Protein AF-A0A353H3V3-F1 (afdb_monomer_lite)

Structure (mmCIF, N/CA/C/O backbone):
data_AF-A0A353H3V3-F1
#
_entry.id   AF-A0A353H3V3-F1
#
loop_
_atom_site.group_PDB
_atom_site.id
_atom_site.type_symbol
_atom_site.label_atom_id
_atom_site.label_alt_id
_atom_site.label_comp_id
_atom_site.label_asym_id
_atom_site.label_entity_id
_atom_site.label_seq_id
_atom_site.pdbx_PDB_ins_code
_atom_site.Cartn_x
_atom_site.Cartn_y
_atom_site.Cartn_z
_atom_site.occupancy
_atom_site.B_iso_or_equiv
_atom_site.auth_seq_id
_atom_site.auth_comp_id
_atom_site.auth_asym_id
_atom_site.auth_atom_id
_atom_site.pdbx_PDB_model_num
ATOM 1 N N . LEU A 1 1 ? 9.820 -4.697 6.185 1.00 84.06 1 LEU A N 1
ATOM 2 C CA . LEU A 1 1 ? 10.504 -5.907 6.706 1.00 84.06 1 LEU A CA 1
ATOM 3 C C . LEU A 1 1 ? 11.866 -6.017 6.035 1.00 84.06 1 LEU A C 1
ATOM 5 O O . LEU A 1 1 ? 11.997 -5.546 4.914 1.00 84.06 1 LEU A O 1
ATOM 9 N N . GLY A 1 2 ? 12.856 -6.644 6.665 1.00 91.38 2 GLY A N 1
ATOM 10 C CA . GLY A 1 2 ? 14.191 -6.836 6.072 1.00 91.38 2 GLY A CA 1
ATOM 11 C C . GLY A 1 2 ? 14.270 -7.945 5.010 1.00 91.38 2 GLY A C 1
ATOM 12 O O . GLY A 1 2 ? 15.299 -8.597 4.908 1.00 91.38 2 GLY A O 1
ATOM 13 N N . LEU A 1 3 ? 13.186 -8.221 4.273 1.00 91.62 3 LEU A N 1
ATOM 14 C CA . LEU A 1 3 ? 13.051 -9.417 3.421 1.00 91.62 3 LEU A CA 1
ATOM 15 C C . LEU A 1 3 ? 13.402 -9.191 1.940 1.00 91.62 3 LEU A C 1
ATOM 17 O O . LEU A 1 3 ? 13.528 -10.167 1.194 1.00 91.62 3 LEU A O 1
ATOM 21 N N . GLY A 1 4 ? 13.581 -7.933 1.526 1.00 92.25 4 GLY A N 1
ATOM 22 C CA . GLY A 1 4 ? 13.862 -7.555 0.139 1.00 92.25 4 GLY A CA 1
ATOM 23 C C . GLY A 1 4 ? 12.676 -7.776 -0.807 1.00 92.25 4 GLY A C 1
ATOM 24 O O . GLY A 1 4 ? 11.528 -7.878 -0.375 1.00 92.25 4 GLY A O 1
ATOM 25 N N . HIS A 1 5 ? 12.963 -7.839 -2.108 1.00 91.06 5 HIS A N 1
ATOM 26 C CA . HIS A 1 5 ? 11.965 -8.089 -3.146 1.00 91.06 5 HIS A CA 1
ATOM 27 C C . HIS A 1 5 ? 11.573 -9.576 -3.178 1.00 91.06 5 HIS A C 1
ATOM 29 O O . HIS A 1 5 ? 12.417 -10.440 -3.418 1.00 91.06 5 HIS A O 1
ATOM 35 N N . ARG A 1 6 ? 10.297 -9.872 -2.896 1.00 91.38 6 ARG A N 1
ATOM 36 C CA . ARG A 1 6 ? 9.734 -11.237 -2.811 1.00 91.38 6 ARG A CA 1
ATOM 37 C C . ARG A 1 6 ? 8.444 -11.418 -3.627 1.00 91.38 6 ARG A C 1
ATOM 39 O O . ARG A 1 6 ? 7.763 -12.425 -3.466 1.00 91.38 6 ARG A O 1
ATOM 46 N N . GLY A 1 7 ? 8.135 -10.455 -4.497 1.00 91.12 7 GLY A N 1
ATOM 47 C CA . GLY A 1 7 ? 6.902 -10.414 -5.285 1.00 91.12 7 GLY A CA 1
ATOM 48 C C . GLY A 1 7 ? 5.682 -9.907 -4.510 1.00 91.12 7 GLY A C 1
ATOM 49 O O . GLY A 1 7 ? 5.695 -9.815 -3.279 1.00 91.12 7 GLY A O 1
ATOM 50 N N . ALA A 1 8 ? 4.625 -9.593 -5.261 1.00 93.56 8 ALA A N 1
ATOM 51 C CA . ALA A 1 8 ? 3.352 -9.065 -4.769 1.00 93.56 8 ALA A CA 1
ATOM 52 C C . ALA A 1 8 ? 2.693 -9.972 -3.711 1.00 93.56 8 ALA A C 1
ATOM 54 O O . ALA A 1 8 ? 2.367 -9.538 -2.606 1.00 93.56 8 ALA A O 1
ATOM 55 N N . LEU A 1 9 ? 2.581 -11.272 -3.993 1.00 94.12 9 LEU A N 1
ATOM 56 C CA . LEU A 1 9 ? 1.914 -12.219 -3.088 1.00 94.12 9 LEU A CA 1
ATOM 57 C C . LEU A 1 9 ? 2.599 -12.325 -1.719 1.00 94.12 9 LEU A C 1
ATOM 59 O O . LEU A 1 9 ? 1.930 -12.464 -0.699 1.00 94.12 9 LEU A O 1
ATOM 63 N N . ALA A 1 10 ? 3.930 -12.216 -1.672 1.00 94.38 10 ALA A N 1
ATOM 64 C CA . ALA A 1 10 ? 4.668 -12.270 -0.414 1.00 94.38 10 ALA A CA 1
ATOM 65 C C . ALA A 1 10 ? 4.462 -11.016 0.455 1.00 94.38 10 ALA A C 1
ATOM 67 O O . ALA A 1 10 ? 4.661 -11.083 1.669 1.00 94.38 10 ALA A O 1
ATOM 68 N N . SER A 1 11 ? 4.068 -9.877 -0.132 1.00 95.06 11 SER A N 1
ATOM 69 C CA . SER A 1 11 ? 3.730 -8.673 0.637 1.00 95.06 11 SER A CA 1
ATOM 70 C C . SER A 1 11 ? 2.322 -8.686 1.223 1.00 95.06 11 SER A C 1
ATOM 72 O O . SER A 1 11 ? 2.085 -7.943 2.176 1.00 95.06 11 SER A O 1
ATOM 74 N N . LYS A 1 12 ? 1.429 -9.552 0.730 1.00 95.31 12 LYS A N 1
ATOM 75 C CA . LYS A 1 12 ? 0.012 -9.567 1.110 1.00 95.31 12 LYS A CA 1
ATOM 76 C C . LYS A 1 12 ? -0.235 -9.622 2.629 1.00 95.31 12 LYS A C 1
ATOM 78 O O . LYS A 1 12 ? -0.891 -8.717 3.141 1.00 95.31 12 LYS A O 1
ATOM 83 N N . PRO A 1 13 ? 0.393 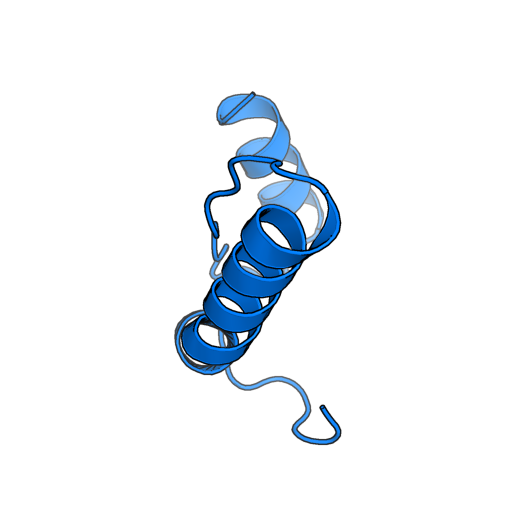-10.528 3.412 1.00 96.19 13 PRO A N 1
ATOM 84 C CA . PRO A 1 13 ? 0.183 -10.559 4.866 1.00 96.19 13 PRO A CA 1
ATOM 85 C C . PRO A 1 13 ? 0.615 -9.265 5.576 1.00 96.19 13 PRO A C 1
ATOM 87 O O . PRO A 1 13 ? 0.114 -8.915 6.643 1.00 96.19 13 PRO A O 1
ATOM 90 N N . VAL A 1 14 ? 1.578 -8.541 4.996 1.00 96.94 14 VAL A N 1
ATOM 91 C CA . VAL A 1 14 ? 2.060 -7.266 5.538 1.00 96.94 14 VAL A CA 1
ATOM 92 C C . VAL A 1 14 ? 1.065 -6.147 5.244 1.00 96.94 14 VAL A C 1
ATOM 94 O O . VAL A 1 14 ? 0.867 -5.281 6.098 1.00 96.94 14 VAL A O 1
ATOM 97 N N . MET A 1 15 ? 0.464 -6.137 4.052 1.00 97.62 15 MET A N 1
ATOM 98 C CA . MET A 1 15 ? -0.505 -5.111 3.657 1.00 97.62 15 MET A CA 1
ATOM 99 C C . MET A 1 15 ? -1.842 -5.302 4.376 1.00 97.62 15 MET A C 1
ATOM 101 O O . MET A 1 15 ? -2.355 -4.336 4.940 1.00 97.62 15 MET A O 1
ATOM 105 N N . GLU A 1 16 ? -2.315 -6.541 4.517 1.00 97.38 16 GLU A N 1
ATOM 106 C CA . GLU A 1 16 ? -3.471 -6.878 5.359 1.00 97.38 16 GLU A CA 1
ATOM 107 C C . GLU A 1 16 ? -3.250 -6.440 6.816 1.00 97.38 16 GLU A C 1
ATOM 109 O O . GLU A 1 16 ? -4.106 -5.799 7.430 1.00 97.38 16 GLU A O 1
ATOM 114 N N . GLY A 1 17 ? -2.055 -6.694 7.364 1.00 97.19 17 GLY A N 1
ATOM 115 C CA . GLY A 1 17 ? -1.684 -6.226 8.698 1.00 97.19 17 GLY A CA 1
ATOM 116 C C . GLY A 1 17 ? -1.788 -4.704 8.844 1.00 97.19 17 GLY A C 1
ATOM 117 O O . GLY A 1 17 ? -2.275 -4.221 9.863 1.00 97.19 17 GLY A O 1
ATOM 118 N N . LYS A 1 18 ? -1.397 -3.929 7.823 1.00 97.25 18 LYS A N 1
ATOM 119 C CA . LYS A 1 18 ? -1.554 -2.464 7.831 1.00 97.25 18 LYS A CA 1
ATOM 120 C C . LYS A 1 18 ? -3.017 -2.031 7.776 1.00 97.25 18 LYS A C 1
ATOM 122 O O . LYS A 1 18 ? -3.380 -1.119 8.516 1.00 97.25 18 LYS A O 1
ATOM 127 N N . ALA A 1 19 ? -3.844 -2.682 6.961 1.00 97.50 19 ALA A N 1
ATOM 128 C CA . ALA A 1 19 ? -5.277 -2.399 6.904 1.00 97.50 19 ALA A CA 1
ATOM 129 C C . ALA A 1 19 ? -5.944 -2.618 8.275 1.00 97.50 19 ALA A C 1
ATOM 131 O O . ALA A 1 19 ? -6.694 -1.765 8.754 1.00 97.50 19 ALA A O 1
ATOM 132 N N . VAL A 1 20 ? -5.575 -3.697 8.979 1.00 97.88 20 VAL A N 1
ATOM 133 C CA . VAL A 1 20 ? -6.033 -3.953 10.355 1.00 97.88 20 VAL A CA 1
ATOM 134 C C . VAL A 1 20 ? -5.603 -2.841 11.314 1.00 97.88 20 VAL 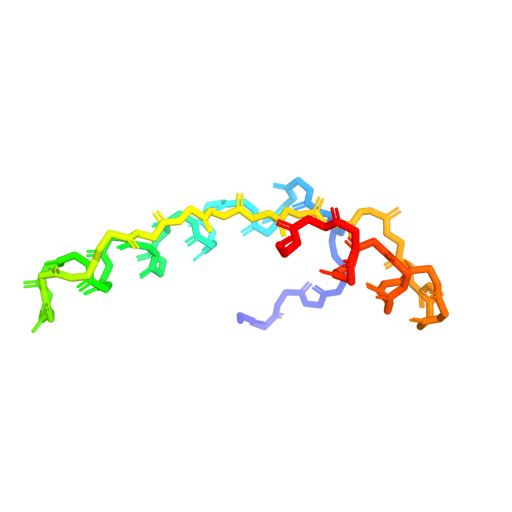A C 1
ATOM 136 O O . VAL A 1 20 ? -6.398 -2.429 12.159 1.00 97.88 20 VAL A O 1
ATOM 139 N N . LEU A 1 21 ? -4.375 -2.320 11.196 1.00 98.06 21 LEU A N 1
ATOM 140 C CA . LEU A 1 21 ? -3.911 -1.202 12.028 1.00 98.06 21 LEU A CA 1
ATOM 141 C C . LEU A 1 21 ? -4.715 0.079 11.761 1.00 98.06 21 LEU A C 1
ATOM 143 O O . LEU A 1 21 ? -5.105 0.750 12.718 1.00 98.06 21 LEU A O 1
ATOM 147 N N . PHE A 1 22 ? -5.006 0.393 10.494 1.00 98.31 22 PHE A N 1
ATOM 148 C CA . PHE A 1 22 ? -5.843 1.541 10.132 1.00 98.31 22 PHE A CA 1
ATOM 149 C C . PHE A 1 22 ? -7.234 1.442 10.750 1.00 98.31 22 PHE A C 1
ATOM 151 O O . PHE A 1 22 ? -7.684 2.388 11.403 1.00 98.31 22 PHE A O 1
ATOM 158 N N . LYS A 1 23 ? -7.870 0.271 10.650 1.00 97.50 23 LYS A N 1
ATOM 159 C CA . LYS A 1 23 ? -9.178 0.059 11.267 1.00 97.50 23 LYS A CA 1
ATOM 160 C C . LYS A 1 23 ? -9.109 0.144 12.789 1.00 97.50 23 LYS A C 1
ATOM 162 O O . LYS A 1 23 ? -9.924 0.809 13.417 1.00 97.50 23 LYS A O 1
ATOM 167 N N . LYS A 1 24 ? -8.117 -0.504 13.406 1.00 98.06 24 LYS A N 1
ATOM 168 C CA . LYS A 1 24 ? -8.024 -0.626 14.867 1.00 98.06 24 LYS A CA 1
ATOM 169 C C . LYS A 1 24 ? -7.746 0.697 15.577 1.00 98.06 24 LYS A C 1
ATOM 171 O O . LYS A 1 24 ? -8.245 0.887 16.685 1.00 98.06 24 LYS A O 1
ATOM 176 N N . PHE A 1 25 ? -6.924 1.561 14.985 1.00 98.38 25 PHE A N 1
ATOM 177 C CA . PHE A 1 25 ? -6.433 2.769 15.652 1.00 98.38 25 PHE A CA 1
ATOM 178 C C . PHE A 1 25 ? -7.053 4.067 15.138 1.00 98.38 25 PHE A C 1
ATOM 180 O O . PHE A 1 25 ? -7.009 5.061 15.857 1.00 98.38 25 PHE A O 1
ATOM 187 N N . ALA A 1 26 ? -7.627 4.068 13.934 1.00 98.12 26 ALA A N 1
ATOM 188 C CA . ALA A 1 26 ? -8.192 5.269 13.322 1.00 98.12 26 ALA A CA 1
ATOM 189 C C . ALA A 1 26 ? -9.621 5.080 12.785 1.00 98.12 26 ALA A C 1
ATOM 191 O O . ALA A 1 26 ? -10.174 6.028 12.242 1.00 98.12 26 ALA A O 1
ATOM 192 N N . ASP A 1 27 ? -10.207 3.884 12.925 1.00 97.56 27 ASP A N 1
ATOM 193 C CA . ASP A 1 27 ? -11.503 3.514 12.335 1.00 97.56 27 ASP A CA 1
ATOM 194 C C . ASP A 1 27 ? -11.588 3.787 10.819 1.00 97.56 27 ASP A C 1
ATOM 196 O O . ASP A 1 27 ? -12.636 4.124 10.278 1.00 97.56 27 ASP A O 1
ATOM 200 N N . ILE A 1 28 ? -10.456 3.637 10.123 1.00 98.25 28 ILE A N 1
ATOM 201 C CA . ILE A 1 28 ? -10.362 3.807 8.670 1.00 98.25 28 ILE A CA 1
ATOM 202 C C . ILE A 1 28 ? -10.528 2.444 7.999 1.00 98.25 28 ILE A C 1
ATOM 204 O O . ILE A 1 28 ? -9.778 1.509 8.292 1.00 98.25 28 ILE A O 1
ATOM 208 N N . ASP A 1 29 ? -11.476 2.349 7.068 1.00 97.25 29 ASP A N 1
ATOM 209 C CA . ASP A 1 29 ? -11.619 1.184 6.198 1.00 97.25 29 ASP A CA 1
ATOM 210 C C . ASP A 1 29 ? -10.561 1.233 5.086 1.00 97.25 29 ASP A C 1
ATOM 212 O O . ASP A 1 29 ? -10.400 2.235 4.389 1.00 97.25 29 ASP A O 1
ATOM 216 N N . SER A 1 30 ? -9.799 0.151 4.948 1.00 96.44 30 SER A N 1
ATOM 217 C CA . SER A 1 30 ? -8.652 0.057 4.047 1.00 96.44 30 SER A CA 1
ATOM 218 C C . SER A 1 30 ? -8.651 -1.301 3.352 1.00 96.44 30 SER A C 1
ATOM 220 O O . SER A 1 30 ? -8.942 -2.318 3.981 1.00 96.44 30 SER A O 1
ATOM 222 N N . ILE A 1 31 ? -8.321 -1.299 2.060 1.00 94.31 31 ILE A N 1
ATOM 223 C CA . ILE A 1 31 ? -8.100 -2.496 1.245 1.00 94.31 31 ILE A CA 1
ATOM 224 C C . ILE A 1 31 ? -6.649 -2.517 0.762 1.00 94.31 31 ILE A C 1
ATOM 226 O O . ILE A 1 31 ? -6.078 -1.471 0.445 1.00 94.31 31 ILE A O 1
ATOM 230 N N . ASP A 1 32 ? -6.048 -3.698 0.722 1.00 93.75 32 ASP A N 1
ATOM 231 C CA . ASP A 1 32 ? -4.740 -3.939 0.124 1.00 93.75 32 ASP A CA 1
ATOM 232 C C . ASP A 1 32 ? -4.860 -4.191 -1.387 1.00 93.75 32 ASP A C 1
ATOM 234 O O . ASP A 1 32 ? -5.766 -4.882 -1.852 1.00 93.75 32 ASP A O 1
AT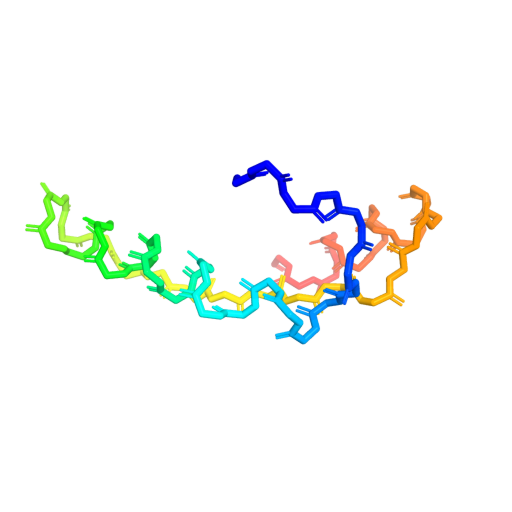OM 238 N N . ILE A 1 33 ? -3.950 -3.591 -2.160 1.00 94.94 33 ILE A N 1
ATOM 239 C CA . ILE A 1 33 ? -3.835 -3.780 -3.610 1.00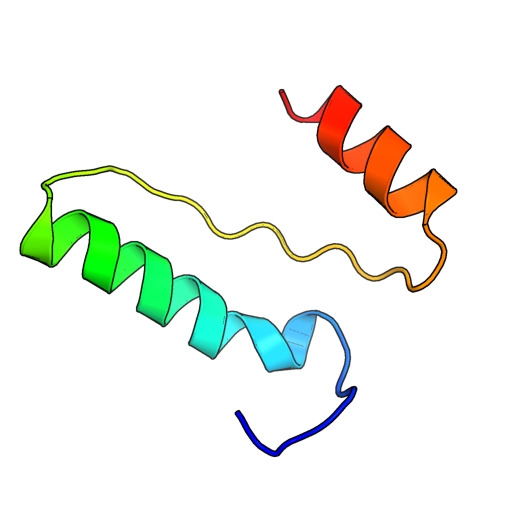 94.94 33 ILE A CA 1
ATOM 240 C C . ILE A 1 33 ? -2.365 -4.046 -3.927 1.00 94.94 33 ILE A C 1
ATOM 242 O O . ILE A 1 33 ? -1.529 -3.140 -3.876 1.00 94.94 33 ILE A O 1
ATOM 246 N N . GLU A 1 34 ? -2.043 -5.290 -4.271 1.00 95.06 34 GLU A N 1
ATOM 247 C CA . GLU A 1 34 ? -0.705 -5.666 -4.712 1.00 95.06 34 GLU A CA 1
ATOM 248 C C . GLU A 1 34 ? -0.567 -5.595 -6.240 1.00 95.06 34 GLU A C 1
ATOM 250 O O . GLU A 1 34 ? -1.228 -6.324 -6.977 1.00 95.06 34 GLU A O 1
ATOM 255 N N . ILE A 1 35 ? 0.347 -4.747 -6.719 1.00 95.69 35 ILE A N 1
ATOM 256 C CA . ILE A 1 35 ? 0.685 -4.626 -8.143 1.00 95.69 35 ILE A CA 1
ATOM 257 C C . ILE A 1 35 ? 1.933 -5.470 -8.418 1.00 95.69 35 ILE A C 1
ATOM 259 O O . ILE A 1 35 ? 3.009 -5.180 -7.894 1.00 95.69 35 ILE A O 1
ATOM 263 N N . ASP A 1 36 ? 1.804 -6.507 -9.248 1.00 96.19 36 ASP A N 1
ATOM 264 C CA . ASP A 1 36 ? 2.922 -7.381 -9.633 1.00 96.19 36 ASP A CA 1
ATOM 265 C C . ASP A 1 36 ? 3.706 -6.802 -10.820 1.00 96.19 36 ASP A C 1
ATOM 267 O O . ASP A 1 36 ? 3.724 -7.339 -11.925 1.00 96.19 36 ASP A O 1
ATOM 271 N N . SER A 1 37 ? 4.311 -5.635 -10.603 1.00 95.69 37 SER A N 1
ATOM 272 C CA . SER A 1 37 ? 5.195 -4.984 -11.568 1.00 95.69 37 SER A CA 1
ATOM 273 C C . SER A 1 37 ? 6.290 -4.205 -10.849 1.00 95.69 37 SER A C 1
ATOM 275 O O . SER A 1 37 ? 6.070 -3.616 -9.791 1.00 95.69 37 SER A O 1
ATOM 277 N N . THR A 1 38 ? 7.483 -4.190 -11.440 1.00 95.31 38 THR A N 1
ATOM 278 C CA . THR A 1 38 ? 8.601 -3.336 -11.012 1.00 95.31 38 THR A CA 1
ATOM 279 C C . THR A 1 38 ? 8.775 -2.110 -11.906 1.00 95.31 38 THR A C 1
ATOM 281 O O . THR A 1 38 ? 9.652 -1.293 -11.638 1.00 95.31 38 THR A O 1
ATOM 284 N N . ASP A 1 39 ? 7.988 -1.998 -12.979 1.00 97.56 39 ASP A N 1
ATOM 285 C CA . ASP A 1 39 ? 8.011 -0.856 -13.887 1.00 97.56 39 ASP A CA 1
ATOM 286 C C . ASP A 1 39 ? 7.217 0.323 -13.289 1.00 97.56 39 ASP A C 1
ATOM 288 O O . ASP A 1 39 ? 6.016 0.175 -13.029 1.00 97.56 39 ASP A O 1
ATOM 292 N N . PRO A 1 40 ? 7.847 1.491 -13.061 1.00 97.56 40 PRO A N 1
ATOM 293 C CA . PRO A 1 40 ? 7.177 2.636 -12.452 1.00 97.56 40 PRO A CA 1
ATOM 294 C C . PRO A 1 40 ? 5.971 3.139 -13.251 1.00 97.56 40 PRO A C 1
ATOM 296 O O . PRO A 1 40 ? 4.951 3.472 -12.651 1.00 97.56 40 PRO A O 1
ATOM 299 N N . GLU A 1 41 ? 6.057 3.156 -14.585 1.00 98.31 41 GLU A N 1
ATOM 300 C CA . GLU A 1 41 ? 4.971 3.643 -15.449 1.00 98.31 41 GLU A CA 1
ATOM 301 C C . GLU A 1 41 ? 3.726 2.761 -15.322 1.00 98.31 41 GLU A C 1
ATOM 303 O O . GLU A 1 41 ? 2.608 3.258 -15.177 1.00 98.31 41 GLU A O 1
ATOM 308 N N . THR A 1 42 ? 3.919 1.441 -15.265 1.00 97.56 42 THR A N 1
ATOM 309 C CA . THR A 1 42 ? 2.847 0.479 -14.990 1.00 97.56 42 THR A CA 1
ATOM 310 C C . THR A 1 42 ? 2.194 0.738 -13.631 1.00 97.56 42 THR A C 1
ATOM 312 O O . THR A 1 42 ? 0.968 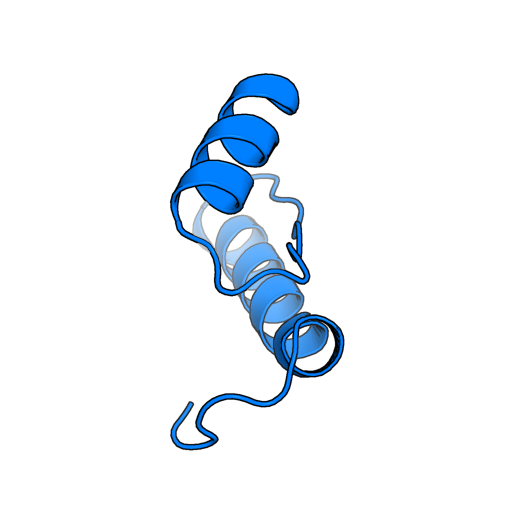0.763 -13.535 1.00 97.56 42 THR A O 1
ATOM 315 N N . VAL A 1 43 ? 2.985 0.963 -12.574 1.00 96.75 43 VAL A N 1
ATOM 316 C CA . VAL A 1 43 ? 2.450 1.239 -11.227 1.00 96.75 43 VAL A CA 1
ATOM 317 C C . VAL A 1 43 ? 1.623 2.525 -11.216 1.00 96.75 43 VAL A C 1
ATOM 319 O O . VAL A 1 43 ? 0.539 2.548 -10.631 1.00 96.75 43 VAL A O 1
ATOM 322 N N . ILE A 1 44 ? 2.094 3.576 -11.893 1.00 97.31 44 ILE A N 1
ATOM 323 C CA . ILE A 1 44 ? 1.379 4.853 -12.018 1.00 97.31 44 ILE A CA 1
ATOM 324 C C . ILE A 1 44 ? 0.052 4.651 -12.7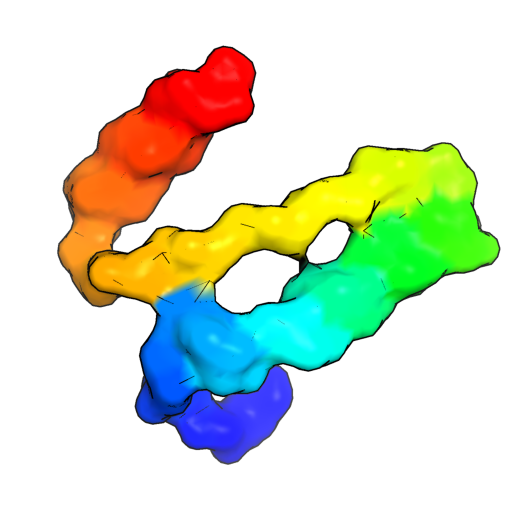54 1.00 97.31 44 ILE A C 1
ATOM 326 O O . ILE A 1 44 ? -0.994 5.053 -12.244 1.00 97.31 44 ILE A O 1
ATOM 330 N N . ALA A 1 45 ? 0.080 3.993 -13.915 1.00 97.94 45 ALA A N 1
ATOM 331 C CA . ALA A 1 45 ? -1.108 3.764 -14.731 1.00 97.94 45 ALA A CA 1
ATOM 332 C C . ALA A 1 45 ? -2.172 2.943 -13.987 1.00 97.94 45 ALA A C 1
ATOM 334 O O . ALA A 1 45 ? -3.349 3.300 -13.999 1.00 97.94 45 ALA A O 1
ATOM 335 N N . VAL A 1 46 ? -1.760 1.876 -13.294 1.00 97.25 46 VAL A N 1
ATOM 336 C CA . VAL A 1 46 ? -2.665 1.033 -12.500 1.00 97.25 46 VAL A CA 1
ATOM 337 C C . VAL A 1 46 ? -3.248 1.813 -11.320 1.00 97.25 46 VAL A C 1
ATOM 339 O O . VAL A 1 46 ? -4.455 1.769 -11.102 1.00 97.25 46 VAL A O 1
ATOM 342 N N . THR A 1 47 ? -2.425 2.579 -10.596 1.00 95.75 47 THR A N 1
ATOM 343 C CA . THR A 1 47 ? -2.893 3.390 -9.458 1.00 95.75 47 THR A CA 1
ATOM 344 C C . THR A 1 47 ? -3.909 4.445 -9.901 1.00 95.75 47 THR A C 1
ATOM 346 O O . THR A 1 47 ? -4.918 4.642 -9.231 1.00 95.75 47 THR A O 1
ATOM 349 N N . ALA A 1 48 ? -3.682 5.091 -11.048 1.00 96.69 48 ALA A N 1
ATOM 350 C CA . ALA A 1 48 ? -4.600 6.085 -11.601 1.00 96.69 48 ALA A CA 1
ATOM 351 C C . ALA A 1 48 ? -5.936 5.484 -12.073 1.00 96.69 48 ALA A C 1
ATOM 353 O O . ALA A 1 48 ? -6.947 6.177 -12.062 1.00 96.69 48 ALA A O 1
ATOM 354 N N . ALA A 1 49 ? -5.948 4.215 -12.490 1.00 96.81 49 ALA A N 1
ATOM 355 C CA . ALA A 1 49 ? -7.145 3.545 -12.997 1.00 96.81 49 ALA A CA 1
ATOM 356 C C . ALA A 1 49 ? -8.055 2.965 -11.899 1.00 96.81 49 ALA A C 1
ATOM 358 O O . ALA A 1 49 ? -9.226 2.706 -12.167 1.00 96.81 49 ALA A O 1
ATOM 359 N N . ILE A 1 50 ? -7.523 2.720 -10.695 1.00 92.25 50 ILE A N 1
ATOM 360 C CA . ILE A 1 50 ? -8.265 2.128 -9.562 1.00 92.25 50 ILE A CA 1
ATOM 361 C C . ILE A 1 50 ? -8.873 3.214 -8.640 1.00 92.25 50 ILE A C 1
ATOM 363 O O . ILE A 1 50 ? -9.605 2.889 -7.706 1.00 92.25 50 ILE A O 1
ATOM 367 N N . GLY A 1 51 ? -8.581 4.494 -8.906 1.00 70.12 51 GLY A N 1
ATOM 368 C CA . GLY A 1 51 ? -9.090 5.655 -8.163 1.00 70.12 51 GLY A CA 1
ATOM 369 C C . GLY A 1 51 ? -10.535 6.026 -8.470 1.00 70.12 51 GLY A C 1
ATOM 370 O O . GLY A 1 51 ? -10.925 5.975 -9.657 1.00 70.12 51 GLY A O 1
#

Radius of gyration: 12.64 Å; chains: 1; bounding box: 26×18×31 Å

pLDDT: mean 95.18, std 4.45, range [70.12, 98.38]

Foldseek 3Di:
DPPPDDFQVVCVVVQVVVQCVCCVPPVDHDDDDGDRDPDPVSVVVVVVVVD

Secondary structure (DSSP, 8-state):
-TT----HHHHHHHHHHHHHHHHHHH-------------HHHHHHHHHH--

Sequence (51 aa):
LGLGHRGALASKPVMEGKAVLFKKFADIDSIDIEIDSTDPETVIAVTAAIG